Protein AF-A0A2V6ZHG2-F1 (afdb_monomer_lite)

Foldseek 3Di:
DDQDKDKDKDWDQDPVVRWIWIKIWIAGPVVRDIDIDTFDTDHNDPVVRVVSNVVVVVVVPDD

Radius of gyration: 13.27 Å; chains: 1; bounding box: 37×18×32 Å

Sequence (63 aa):
MANVQRSWCTLVLDLRSGLVVPRLVTWDPATGEFTSIDGPKGFATWEEADEAGRFLRSGECHR

Structure (mmCIF, N/CA/C/O backbone):
data_AF-A0A2V6ZHG2-F1
#
_entry.id   AF-A0A2V6ZHG2-F1
#
loop_
_atom_site.group_PDB
_atom_site.id
_atom_site.type_symbol
_atom_site.label_atom_id
_atom_site.label_alt_id
_atom_site.label_comp_id
_atom_site.label_asym_id
_atom_site.label_entity_id
_atom_site.label_seq_id
_atom_site.pdbx_PDB_ins_code
_atom_site.Cartn_x
_atom_site.Cartn_y
_atom_site.Cartn_z
_atom_site.occupancy
_atom_site.B_iso_or_equiv
_atom_site.auth_seq_id
_atom_site.auth_comp_id
_atom_site.auth_asym_id
_atom_site.auth_atom_id
_atom_site.pdbx_PDB_model_num
ATOM 1 N N . MET A 1 1 ? 21.488 7.902 -18.939 1.00 49.97 1 MET A N 1
ATOM 2 C CA . MET A 1 1 ? 20.722 8.521 -17.836 1.00 49.97 1 MET A CA 1
ATOM 3 C C . MET A 1 1 ? 20.046 7.388 -17.086 1.00 49.97 1 MET A C 1
ATOM 5 O O . MET A 1 1 ? 19.355 6.616 -17.732 1.00 49.97 1 MET A O 1
ATOM 9 N N . ALA A 1 2 ? 20.324 7.201 -15.794 1.00 58.38 2 ALA A N 1
ATOM 10 C CA . ALA A 1 2 ? 19.630 6.178 -15.010 1.00 58.38 2 ALA A CA 1
ATOM 11 C C . ALA A 1 2 ? 18.166 6.611 -14.836 1.00 58.38 2 ALA A C 1
ATOM 13 O O . ALA A 1 2 ? 17.914 7.718 -14.360 1.00 58.38 2 ALA A O 1
ATOM 14 N N . ASN A 1 3 ? 17.216 5.778 -15.264 1.00 65.75 3 ASN A N 1
ATOM 15 C CA . ASN A 1 3 ? 15.795 6.025 -15.045 1.00 65.75 3 ASN A CA 1
ATOM 16 C C . ASN A 1 3 ? 15.495 5.659 -13.587 1.00 65.75 3 ASN A C 1
ATOM 18 O O . ASN A 1 3 ? 15.435 4.484 -13.237 1.00 65.75 3 ASN A O 1
ATOM 22 N N . VAL A 1 4 ? 15.426 6.663 -12.712 1.00 77.19 4 VAL A N 1
ATOM 23 C CA . VAL A 1 4 ? 15.243 6.439 -11.273 1.00 77.19 4 VAL A CA 1
ATOM 24 C C . VAL A 1 4 ? 13.762 6.215 -10.993 1.00 77.19 4 VAL A C 1
ATOM 26 O O . VAL A 1 4 ? 12.961 7.148 -11.070 1.00 77.19 4 VAL A O 1
ATOM 29 N N . GLN A 1 5 ? 13.418 4.973 -10.660 1.00 83.75 5 GLN A N 1
ATOM 30 C CA . GLN A 1 5 ? 12.116 4.597 -10.117 1.00 83.75 5 GLN A CA 1
ATOM 31 C C . GLN A 1 5 ? 11.821 5.415 -8.852 1.00 83.75 5 GLN A C 1
ATOM 33 O O . GLN A 1 5 ? 12.703 5.613 -8.014 1.00 83.75 5 GLN A O 1
ATOM 38 N N . ARG A 1 6 ? 10.586 5.912 -8.715 1.00 87.12 6 ARG A N 1
ATOM 39 C CA . ARG A 1 6 ? 10.168 6.702 -7.547 1.00 87.12 6 ARG A CA 1
ATOM 40 C C . ARG A 1 6 ? 9.101 5.960 -6.773 1.00 87.12 6 ARG A C 1
ATOM 42 O O . ARG A 1 6 ? 8.098 5.556 -7.354 1.00 87.12 6 ARG A O 1
ATOM 49 N N . SER A 1 7 ? 9.294 5.870 -5.465 1.00 87.75 7 SER A N 1
ATOM 50 C CA . SER A 1 7 ? 8.315 5.283 -4.559 1.00 87.75 7 SER A CA 1
ATOM 51 C C . SER A 1 7 ? 7.985 6.246 -3.426 1.00 87.75 7 SER A C 1
ATOM 53 O O . SER A 1 7 ? 8.859 6.954 -2.925 1.00 87.75 7 SER A O 1
ATOM 55 N N . TRP A 1 8 ? 6.714 6.295 -3.034 1.00 87.12 8 TRP A N 1
ATOM 56 C CA . TRP A 1 8 ? 6.237 7.097 -1.909 1.00 87.12 8 TRP A CA 1
ATOM 57 C C . TRP A 1 8 ? 5.084 6.397 -1.197 1.00 87.12 8 TRP A C 1
ATOM 59 O O . TRP A 1 8 ? 4.305 5.659 -1.803 1.00 87.12 8 TRP A O 1
ATOM 69 N N . CYS A 1 9 ? 4.958 6.652 0.103 1.00 86.50 9 CYS A N 1
ATOM 70 C CA . CYS A 1 9 ? 3.814 6.185 0.873 1.00 86.50 9 CYS A CA 1
ATOM 71 C C . CYS A 1 9 ? 2.711 7.234 0.908 1.00 86.50 9 CYS A C 1
ATOM 73 O O . CYS A 1 9 ? 2.963 8.429 1.055 1.00 86.50 9 CYS A O 1
ATOM 75 N N . THR A 1 10 ? 1.483 6.752 0.808 1.00 88.44 10 THR A N 1
ATOM 76 C CA . THR A 1 10 ? 0.253 7.518 0.958 1.00 88.44 10 THR A CA 1
ATOM 77 C C . THR A 1 10 ? -0.718 6.745 1.846 1.00 88.44 10 THR A C 1
ATOM 79 O O . THR A 1 10 ? -0.473 5.587 2.185 1.00 88.44 10 THR A O 1
ATOM 82 N N . LEU A 1 11 ? -1.807 7.386 2.242 1.00 87.56 11 LEU A N 1
ATOM 83 C CA . LEU A 1 11 ? -2.859 6.805 3.063 1.00 87.56 11 LEU A CA 1
ATOM 84 C C . LEU A 1 11 ? -4.153 6.832 2.251 1.00 87.56 11 LEU A C 1
ATOM 86 O O . LEU A 1 11 ? -4.510 7.866 1.685 1.00 87.56 11 LEU A O 1
ATOM 90 N N . VAL A 1 12 ? -4.836 5.693 2.164 1.00 88.75 12 VAL A N 1
ATOM 91 C CA . VAL A 1 12 ? -6.100 5.558 1.433 1.00 88.75 12 VAL A CA 1
ATOM 92 C C . VAL A 1 12 ? -7.220 5.164 2.383 1.00 88.75 12 VAL A C 1
ATOM 94 O O . VAL A 1 12 ? -7.023 4.356 3.285 1.00 88.75 12 VAL A O 1
ATOM 97 N N . LEU A 1 13 ? -8.407 5.727 2.172 1.00 87.62 13 LEU A N 1
ATOM 98 C CA . LEU A 1 13 ? -9.610 5.339 2.900 1.00 87.62 13 LEU A CA 1
ATOM 99 C C . LEU A 1 13 ? -10.288 4.178 2.166 1.00 87.62 13 LEU A C 1
ATOM 101 O O . LEU A 1 13 ? -10.719 4.336 1.021 1.00 87.62 13 LEU A O 1
ATOM 105 N N . ASP A 1 14 ? -10.408 3.022 2.816 1.00 86.06 14 ASP A N 1
ATOM 106 C CA . ASP A 1 14 ? -11.241 1.935 2.310 1.00 86.06 14 ASP A CA 1
ATOM 107 C C . ASP A 1 14 ? -12.711 2.236 2.610 1.00 86.06 14 ASP A C 1
ATOM 109 O O . ASP 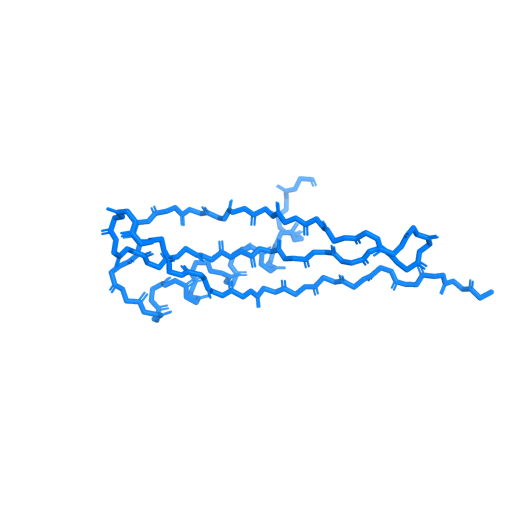A 1 14 ? -13.177 2.082 3.736 1.00 86.06 14 ASP A O 1
ATOM 113 N N . LEU A 1 15 ? -13.467 2.638 1.589 1.00 86.75 15 LEU A N 1
ATOM 114 C CA . LEU A 1 15 ? -14.877 3.016 1.734 1.00 86.75 15 LEU A CA 1
ATOM 115 C C . LEU A 1 15 ? -15.777 1.859 2.188 1.00 86.75 15 LEU A C 1
ATOM 117 O O . LEU A 1 15 ? -16.882 2.103 2.665 1.00 86.75 15 LEU A O 1
ATOM 121 N N . ARG A 1 16 ? -15.330 0.605 2.043 1.00 87.62 16 ARG A N 1
ATOM 122 C CA . ARG A 1 16 ? -16.105 -0.559 2.483 1.00 87.62 16 ARG A CA 1
ATOM 123 C C . ARG A 1 16 ? -16.059 -0.747 3.996 1.00 87.62 16 ARG A C 1
ATOM 125 O O . ARG A 1 16 ? -17.068 -1.123 4.583 1.00 87.62 16 ARG A O 1
ATOM 132 N N . SER A 1 17 ? -14.894 -0.533 4.602 1.00 84.56 17 SER A N 1
ATOM 133 C CA . SER A 1 17 ? -14.683 -0.700 6.045 1.00 84.56 17 SER A CA 1
ATOM 134 C C . SER A 1 17 ? -14.674 0.619 6.819 1.00 84.56 17 SER A C 1
ATOM 136 O O . SER A 1 17 ? -14.822 0.600 8.036 1.00 84.56 17 SER A O 1
ATOM 138 N N . GLY A 1 18 ? -14.517 1.756 6.137 1.00 87.06 18 GLY A N 1
ATOM 139 C CA . GLY A 1 18 ? -14.305 3.062 6.761 1.00 87.06 18 GLY A CA 1
ATOM 140 C C . GLY A 1 18 ? -12.918 3.222 7.390 1.00 87.06 18 GLY A C 1
ATOM 141 O O . GLY A 1 18 ? -12.712 4.164 8.148 1.00 87.06 18 GLY A O 1
ATOM 142 N N . LEU A 1 19 ? -11.982 2.311 7.105 1.00 87.12 19 LEU A N 1
ATOM 143 C CA . LEU A 1 19 ? -10.661 2.269 7.730 1.00 87.12 19 LEU A CA 1
ATOM 144 C C . LEU A 1 19 ? -9.594 2.865 6.816 1.00 87.12 19 LEU A C 1
ATOM 146 O O . LEU A 1 19 ? -9.667 2.772 5.587 1.00 87.12 19 LEU A O 1
ATOM 150 N N . VAL A 1 20 ? -8.575 3.455 7.432 1.00 86.69 20 VAL A N 1
ATOM 151 C CA . VAL A 1 20 ? -7.409 3.989 6.732 1.00 86.69 20 VAL A CA 1
ATOM 152 C C . VAL A 1 20 ? -6.410 2.855 6.499 1.00 86.69 20 VAL A C 1
ATOM 154 O O . VAL A 1 20 ? -6.154 2.026 7.374 1.00 86.69 20 VAL A O 1
ATOM 157 N N . VAL A 1 21 ? -5.850 2.801 5.293 1.00 87.75 21 VAL A N 1
ATOM 158 C CA . V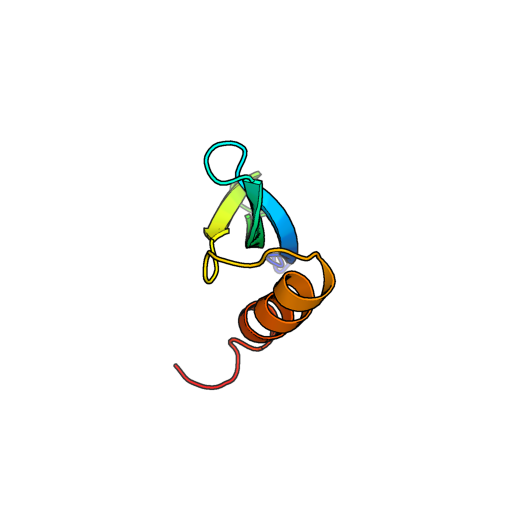AL A 1 21 ? -4.873 1.796 4.869 1.00 87.75 21 VAL A CA 1
ATOM 159 C C . VAL A 1 21 ? -3.648 2.517 4.304 1.00 87.75 21 VAL A C 1
ATOM 161 O O . VAL A 1 21 ? -3.783 3.303 3.362 1.00 87.75 21 VAL A O 1
ATOM 164 N N . PRO A 1 22 ? -2.440 2.285 4.838 1.00 87.75 22 PRO A N 1
ATOM 165 C CA . PRO A 1 22 ? -1.228 2.794 4.226 1.00 87.75 22 PRO A CA 1
ATOM 166 C C . PRO A 1 22 ? -0.946 2.065 2.912 1.00 87.75 22 PRO A C 1
ATOM 168 O O . PRO A 1 22 ? -1.118 0.853 2.806 1.00 87.75 22 PRO A O 1
ATOM 171 N N . ARG A 1 23 ? -0.498 2.805 1.900 1.00 87.56 23 ARG A N 1
ATOM 172 C CA . ARG A 1 23 ? -0.217 2.297 0.556 1.00 87.56 23 ARG A CA 1
ATOM 173 C C . ARG A 1 23 ? 1.139 2.793 0.082 1.00 87.56 23 ARG A C 1
ATOM 175 O O . ARG A 1 23 ? 1.406 3.993 0.101 1.00 87.56 23 ARG A O 1
ATOM 182 N N . LEU A 1 24 ? 1.980 1.874 -0.378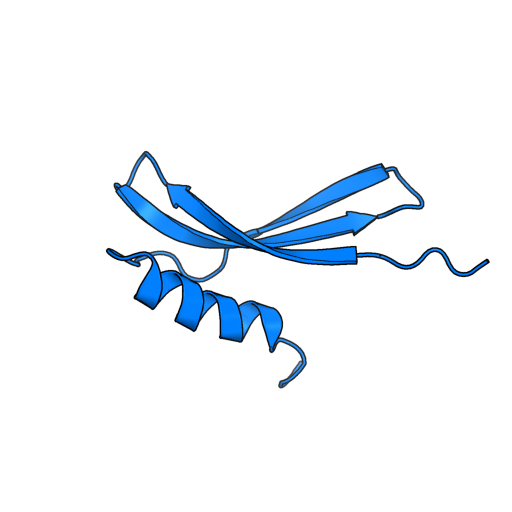 1.00 88.81 24 LEU A N 1
ATOM 183 C CA . LEU A 1 24 ? 3.209 2.199 -1.097 1.00 88.81 24 LEU A CA 1
ATOM 184 C C . LEU A 1 24 ? 2.885 2.274 -2.587 1.00 88.81 24 LEU A C 1
ATOM 186 O O . LEU A 1 24 ? 2.392 1.302 -3.155 1.00 88.81 24 LEU A O 1
ATOM 190 N N . VAL A 1 25 ? 3.143 3.419 -3.207 1.00 90.25 25 VAL A N 1
ATOM 191 C CA . VAL A 1 25 ? 2.985 3.626 -4.648 1.00 90.25 25 VAL A CA 1
ATOM 192 C C . VAL A 1 25 ? 4.363 3.706 -5.274 1.00 90.25 25 VAL A C 1
ATOM 194 O O . VAL A 1 25 ? 5.249 4.375 -4.743 1.00 90.25 25 VAL A O 1
ATOM 197 N N . THR A 1 26 ? 4.524 3.039 -6.407 1.00 91.50 26 THR A N 1
ATOM 198 C CA . THR A 1 26 ? 5.757 3.015 -7.182 1.00 91.50 26 THR A CA 1
ATOM 199 C C . THR A 1 26 ? 5.450 3.407 -8.615 1.00 91.50 26 THR A C 1
ATOM 201 O O . THR A 1 26 ? 4.549 2.848 -9.238 1.00 91.50 26 THR A O 1
ATOM 204 N N . TRP A 1 27 ? 6.216 4.358 -9.134 1.00 92.25 27 TRP A N 1
ATOM 205 C CA . TRP A 1 27 ? 6.158 4.784 -10.524 1.00 92.25 27 TRP A CA 1
ATOM 206 C C . TRP A 1 27 ? 7.411 4.338 -11.272 1.00 92.25 27 TRP A C 1
ATOM 208 O O . TRP A 1 27 ? 8.533 4.653 -10.852 1.00 92.25 27 TRP A O 1
ATOM 218 N N . ASP A 1 28 ? 7.201 3.634 -12.383 1.00 91.38 28 ASP A N 1
ATOM 219 C CA . ASP A 1 28 ? 8.250 3.250 -13.318 1.00 91.38 28 ASP A CA 1
ATOM 220 C C . ASP A 1 28 ? 8.333 4.271 -14.474 1.00 91.38 28 ASP A C 1
ATOM 222 O O . ASP A 1 28 ? 7.428 4.345 -15.309 1.00 91.38 28 ASP A O 1
ATOM 226 N N . PRO A 1 29 ? 9.419 5.061 -14.570 1.00 88.00 29 PRO A N 1
ATOM 227 C CA . PRO A 1 29 ? 9.596 6.029 -15.648 1.00 88.00 29 PRO A CA 1
ATOM 228 C C . PRO A 1 29 ? 9.890 5.397 -17.018 1.00 88.00 29 PRO A C 1
ATOM 230 O O . PRO A 1 29 ? 9.834 6.105 -18.022 1.00 88.00 29 PRO A O 1
ATOM 233 N N . ALA A 1 30 ? 10.257 4.112 -17.092 1.00 89.44 30 ALA A N 1
ATOM 234 C CA . ALA A 1 30 ? 10.532 3.427 -18.356 1.00 89.44 30 ALA A CA 1
ATOM 235 C C . ALA A 1 30 ? 9.244 3.009 -19.078 1.00 89.44 30 ALA A C 1
ATOM 237 O O . ALA A 1 30 ? 9.178 3.080 -20.304 1.00 89.44 30 ALA A O 1
ATOM 238 N N . THR A 1 31 ? 8.230 2.600 -18.319 1.00 89.88 31 THR A N 1
ATOM 239 C CA . THR A 1 31 ? 6.931 2.137 -18.834 1.00 89.88 31 THR A CA 1
ATOM 240 C C . THR A 1 31 ? 5.822 3.175 -18.660 1.00 89.88 31 THR A C 1
ATOM 242 O O . THR A 1 31 ? 4.827 3.146 -19.379 1.00 89.88 31 THR A O 1
ATOM 245 N N . GLY A 1 32 ? 5.992 4.121 -17.732 1.00 90.75 32 GLY A N 1
ATOM 246 C CA . GLY A 1 32 ? 4.954 5.067 -17.329 1.00 90.75 32 GLY A CA 1
ATOM 247 C C . GLY A 1 32 ? 3.911 4.457 -16.389 1.00 90.75 32 GLY A C 1
ATOM 248 O O . GLY A 1 32 ? 2.922 5.120 -16.074 1.00 90.75 32 GLY A O 1
ATOM 249 N N . GLU A 1 33 ? 4.111 3.220 -15.937 1.00 94.00 33 GLU A N 1
ATOM 250 C CA . GLU A 1 33 ? 3.147 2.498 -15.117 1.00 94.00 33 GLU A CA 1
ATOM 251 C C . GLU A 1 33 ? 3.247 2.871 -13.634 1.00 94.00 33 GLU A C 1
ATOM 253 O O . GLU A 1 33 ? 4.316 3.172 -13.091 1.00 94.00 33 GLU A O 1
ATOM 258 N N . PHE A 1 34 ? 2.095 2.822 -12.965 1.00 92.19 34 PHE A N 1
ATOM 259 C CA . PHE A 1 34 ? 1.985 2.953 -11.519 1.00 92.19 34 PHE A CA 1
ATOM 260 C C . PHE A 1 34 ? 1.595 1.603 -10.929 1.00 92.19 34 PHE A C 1
ATOM 262 O O . PHE A 1 34 ? 0.598 1.004 -11.329 1.00 92.19 34 PHE A O 1
ATOM 269 N N . THR A 1 35 ? 2.349 1.153 -9.933 1.00 91.94 35 THR A N 1
ATOM 270 C CA . THR A 1 35 ? 2.025 -0.029 -9.131 1.00 91.94 35 THR A CA 1
ATOM 271 C C . THR A 1 35 ? 1.812 0.376 -7.680 1.00 91.94 35 THR A C 1
ATOM 273 O O . THR A 1 35 ? 2.328 1.398 -7.218 1.00 91.94 35 THR A O 1
ATOM 276 N N . SER A 1 36 ? 1.018 -0.402 -6.946 1.00 89.75 36 SER A N 1
ATOM 277 C CA . SER A 1 36 ? 0.747 -0.119 -5.540 1.00 89.75 36 SER A CA 1
ATOM 278 C C . SER A 1 36 ? 0.653 -1.379 -4.700 1.00 89.75 36 SER A C 1
ATOM 280 O O . SER A 1 36 ? 0.081 -2.374 -5.142 1.00 89.75 36 SER A O 1
ATOM 282 N N . ILE A 1 37 ? 1.146 -1.293 -3.468 1.00 88.06 37 ILE A N 1
ATOM 283 C CA . ILE A 1 37 ? 1.037 -2.342 -2.457 1.00 88.06 37 ILE A CA 1
ATOM 284 C C . ILE A 1 37 ? 0.289 -1.764 -1.258 1.00 88.06 37 ILE A C 1
ATOM 286 O O . ILE A 1 37 ? 0.689 -0.737 -0.702 1.00 88.06 37 ILE A O 1
ATOM 290 N N . ASP A 1 38 ? -0.799 -2.426 -0.874 1.00 85.75 38 ASP A N 1
ATOM 291 C CA . ASP A 1 38 ? -1.533 -2.110 0.348 1.00 85.75 38 ASP A CA 1
ATOM 292 C C . ASP A 1 38 ? -0.795 -2.696 1.550 1.00 85.75 38 ASP A C 1
ATOM 294 O O . ASP A 1 38 ? -0.407 -3.865 1.556 1.00 85.75 38 ASP A O 1
ATOM 298 N N . GLY A 1 39 ? -0.607 -1.872 2.572 1.00 80.44 39 GLY A N 1
ATOM 299 C CA . GLY A 1 39 ? -0.094 -2.297 3.860 1.00 80.44 39 GLY A CA 1
ATOM 300 C C . GLY A 1 39 ? -1.153 -2.965 4.737 1.00 80.44 39 GLY A C 1
ATOM 301 O O . GLY A 1 39 ? -2.236 -3.330 4.264 1.00 80.44 39 GLY A O 1
ATOM 302 N N . PRO A 1 40 ? -0.855 -3.133 6.037 1.00 79.38 40 PRO A N 1
ATOM 303 C CA . PRO A 1 40 ? -1.816 -3.679 6.984 1.00 79.38 40 PRO A CA 1
ATOM 304 C C . PRO A 1 40 ? -3.114 -2.862 6.972 1.00 79.38 40 PRO A C 1
ATOM 306 O O . PRO A 1 40 ? -3.100 -1.635 6.956 1.00 79.38 40 PRO A O 1
ATOM 309 N N . LYS A 1 41 ? -4.249 -3.560 6.947 1.00 75.88 41 LYS A N 1
ATOM 310 C CA . LYS A 1 41 ? -5.582 -2.953 7.037 1.00 75.88 41 LYS A CA 1
ATOM 311 C C . LYS A 1 41 ? -6.000 -2.909 8.499 1.00 75.88 41 LYS A C 1
ATOM 313 O O . LYS A 1 41 ? -5.652 -3.823 9.242 1.00 75.88 41 LYS A O 1
ATOM 318 N N . GLY A 1 42 ? -6.796 -1.915 8.887 1.00 72.25 42 GLY A N 1
ATOM 319 C CA . GLY A 1 42 ? -7.404 -1.919 10.219 1.00 72.25 42 GLY A CA 1
ATOM 320 C C . GLY A 1 42 ? -7.343 -0.617 11.006 1.00 72.25 42 GLY A C 1
ATOM 321 O O . GLY A 1 42 ? -7.800 -0.615 12.142 1.00 72.25 42 GLY A O 1
ATOM 322 N N . PHE A 1 43 ? -6.776 0.462 10.463 1.00 84.19 43 PHE A N 1
ATOM 323 C CA . PHE A 1 43 ? -6.545 1.674 11.248 1.00 84.19 43 PHE A CA 1
ATOM 324 C C . PHE A 1 43 ? -7.785 2.564 11.273 1.00 84.19 43 PHE A C 1
ATOM 326 O O . PHE A 1 43 ? -8.354 2.887 10.226 1.00 84.19 43 PHE A O 1
ATOM 333 N N . ALA A 1 44 ? -8.210 2.943 12.477 1.00 81.31 44 ALA A N 1
ATOM 334 C CA . ALA A 1 44 ? -9.369 3.805 12.685 1.00 81.31 44 ALA A CA 1
ATOM 335 C C . ALA A 1 44 ? -9.005 5.287 12.517 1.00 81.31 44 ALA A C 1
ATOM 337 O O . ALA A 1 44 ? -9.878 6.116 12.262 1.00 81.31 44 ALA A O 1
ATOM 338 N N . THR A 1 45 ? -7.717 5.616 12.645 1.00 82.00 45 THR A N 1
ATOM 339 C CA . THR A 1 45 ? -7.197 6.983 12.577 1.00 82.00 45 THR A CA 1
ATOM 340 C C . THR A 1 45 ? -6.075 7.131 11.547 1.00 82.00 45 THR A C 1
ATOM 342 O O . THR A 1 45 ? -5.450 6.157 11.116 1.00 82.00 45 THR A O 1
ATOM 345 N N . TRP A 1 46 ? -5.823 8.375 11.132 1.00 79.75 46 TRP A N 1
ATOM 346 C CA . TRP A 1 46 ? -4.755 8.705 10.184 1.00 79.75 46 TRP A CA 1
ATOM 347 C C . TRP A 1 46 ? -3.372 8.578 10.825 1.00 79.75 46 TRP A C 1
ATOM 349 O O . TRP A 1 46 ? -2.421 8.199 10.148 1.00 79.75 46 TRP A O 1
ATOM 359 N N . GLU A 1 47 ? -3.267 8.855 12.122 1.00 84.69 47 GLU A N 1
ATOM 360 C CA . GLU A 1 47 ? -2.038 8.767 12.905 1.00 84.69 47 GLU A CA 1
ATOM 361 C C . GLU A 1 47 ? -1.548 7.318 13.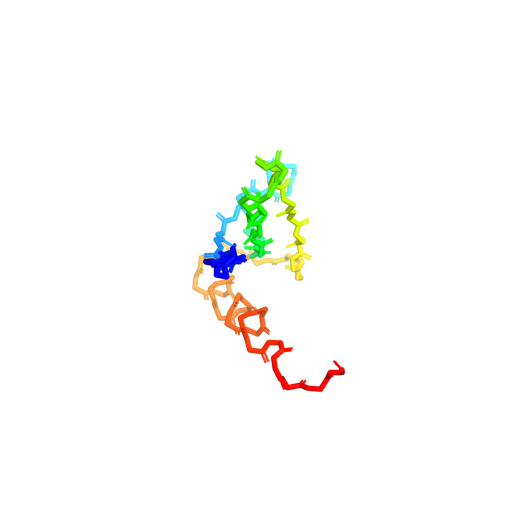015 1.00 84.69 47 GLU A C 1
ATOM 363 O O . GLU A 1 47 ? -0.384 7.042 12.721 1.00 84.69 47 GLU A O 1
ATOM 368 N N . GLU A 1 48 ? -2.446 6.383 13.348 1.00 82.31 48 GLU A N 1
ATOM 369 C CA . GLU A 1 48 ? -2.142 4.945 13.386 1.00 82.31 48 GLU A CA 1
ATOM 370 C C . GLU A 1 48 ? -1.710 4.427 12.006 1.00 82.31 48 GLU A C 1
ATOM 372 O O . GLU A 1 48 ? -0.753 3.659 11.878 1.00 82.31 48 GLU A O 1
ATOM 377 N N . ALA A 1 49 ? -2.394 4.878 10.951 1.00 81.75 49 ALA A N 1
ATOM 378 C CA . ALA A 1 49 ? -2.069 4.490 9.589 1.00 81.75 49 ALA A CA 1
ATOM 379 C C . ALA A 1 49 ? -0.743 5.097 9.100 1.00 81.75 49 ALA A C 1
ATOM 381 O O . ALA A 1 49 ? -0.019 4.425 8.365 1.00 81.75 49 ALA A O 1
ATOM 382 N N . ASP A 1 50 ? -0.388 6.330 9.488 1.00 81.31 50 ASP A N 1
ATOM 383 C CA . ASP A 1 50 ? 0.918 6.918 9.153 1.00 81.31 50 ASP A CA 1
ATOM 384 C C . ASP A 1 50 ? 2.055 6.181 9.857 1.00 81.31 50 ASP A C 1
ATOM 386 O O . ASP A 1 50 ? 3.064 5.884 9.215 1.00 81.31 50 ASP A O 1
ATOM 390 N N . GLU A 1 51 ? 1.894 5.836 11.137 1.00 82.31 51 GLU A N 1
ATOM 391 C CA . GLU A 1 51 ? 2.882 5.042 11.870 1.00 82.31 51 GLU A CA 1
ATOM 392 C C . GLU A 1 51 ? 3.090 3.679 11.198 1.00 82.31 51 GLU A C 1
ATOM 394 O O . GLU A 1 51 ? 4.221 3.312 10.878 1.00 82.31 51 GLU A O 1
ATOM 399 N N . ALA A 1 52 ? 2.005 2.990 10.839 1.00 79.06 52 ALA A N 1
ATOM 400 C CA . ALA A 1 52 ? 2.059 1.764 10.048 1.00 79.06 52 ALA A CA 1
ATOM 401 C C . ALA A 1 52 ? 2.692 1.969 8.656 1.00 79.06 52 ALA A C 1
ATOM 403 O O . ALA A 1 52 ? 3.466 1.140 8.175 1.00 79.06 52 ALA A O 1
ATOM 404 N N . GLY A 1 53 ? 2.415 3.103 8.013 1.00 73.69 53 GLY A N 1
ATOM 405 C CA . GLY A 1 53 ? 3.012 3.502 6.741 1.00 73.69 53 GLY A CA 1
ATOM 406 C C . GLY A 1 53 ? 4.515 3.773 6.835 1.00 73.69 53 GLY A C 1
ATOM 407 O O . GLY A 1 53 ? 5.230 3.571 5.853 1.00 73.69 53 GLY A O 1
ATOM 408 N N . ARG A 1 54 ? 5.041 4.163 8.006 1.00 77.75 54 ARG A N 1
ATOM 409 C CA . ARG A 1 54 ? 6.496 4.265 8.234 1.00 77.75 54 ARG A CA 1
ATOM 410 C C . ARG A 1 54 ? 7.173 2.904 8.132 1.00 77.75 54 ARG A C 1
ATOM 412 O O . ARG A 1 54 ? 8.262 2.856 7.572 1.00 77.75 54 ARG A O 1
ATOM 419 N N . PHE A 1 55 ? 6.512 1.821 8.546 1.00 71.56 55 PHE A N 1
ATOM 420 C CA . PHE A 1 55 ? 7.034 0.462 8.368 1.00 71.56 55 PHE A CA 1
ATOM 421 C C . PHE A 1 55 ? 7.075 0.025 6.899 1.00 71.56 55 PHE A C 1
ATOM 423 O O . PHE A 1 55 ? 8.004 -0.668 6.494 1.00 71.56 55 PHE A O 1
ATOM 430 N N . LEU A 1 56 ? 6.119 0.476 6.076 1.00 71.12 56 LEU A N 1
ATOM 431 C CA . LEU A 1 56 ? 6.172 0.263 4.622 1.00 71.12 56 LEU A CA 1
ATOM 432 C C . LEU A 1 56 ? 7.323 1.038 3.969 1.00 71.12 56 LEU A C 1
ATOM 434 O O . LEU A 1 56 ? 7.953 0.532 3.044 1.00 71.12 56 LEU A O 1
ATOM 438 N N . ARG A 1 57 ? 7.608 2.256 4.453 1.00 67.88 57 ARG A N 1
ATOM 439 C CA . ARG A 1 57 ? 8.763 3.053 4.003 1.00 67.88 57 ARG A CA 1
ATOM 440 C C . ARG A 1 57 ? 10.087 2.431 4.437 1.00 67.88 57 ARG A C 1
ATOM 442 O O . ARG A 1 57 ? 11.038 2.456 3.670 1.00 67.88 57 ARG A O 1
ATOM 449 N N . SER A 1 58 ? 10.145 1.866 5.643 1.00 66.62 58 SER A N 1
ATOM 450 C CA . SER A 1 58 ? 11.348 1.252 6.213 1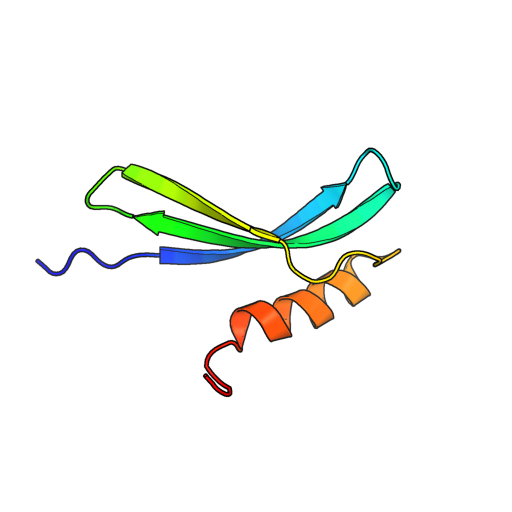.00 66.62 58 SER A CA 1
ATOM 451 C C . SER A 1 58 ? 11.560 -0.205 5.793 1.00 66.62 58 SER A C 1
ATOM 453 O O . SER A 1 58 ? 12.329 -0.910 6.445 1.00 66.62 58 SER A O 1
ATOM 455 N N . GLY A 1 59 ? 10.923 -0.666 4.710 1.00 55.66 59 GLY A N 1
ATOM 456 C CA . GLY A 1 59 ? 11.151 -1.972 4.076 1.00 55.66 59 GLY A CA 1
ATOM 457 C C . GLY A 1 59 ? 12.584 -2.220 3.569 1.00 55.66 59 GLY A C 1
ATOM 458 O O . GLY A 1 59 ? 12.801 -3.162 2.820 1.00 55.66 59 GLY A O 1
ATOM 459 N N . GLU A 1 60 ? 13.560 -1.412 3.992 1.00 50.78 60 GLU A N 1
ATOM 460 C CA . GLU A 1 60 ? 14.988 -1.746 4.030 1.00 50.78 60 GLU A CA 1
ATOM 461 C C . GLU A 1 60 ? 15.376 -2.618 5.247 1.00 50.78 60 GLU A C 1
ATOM 463 O O . GLU A 1 60 ? 16.498 -3.114 5.309 1.00 50.78 60 GLU A O 1
ATOM 468 N N . CYS A 1 61 ? 14.484 -2.871 6.215 1.00 40.16 61 CYS A N 1
ATOM 469 C CA . CYS A 1 61 ? 14.780 -3.764 7.34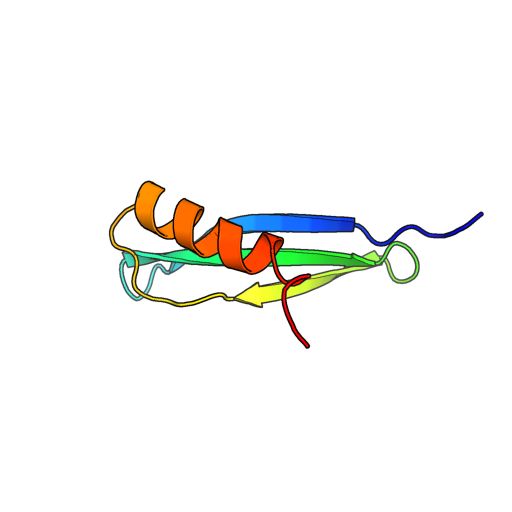2 1.00 40.16 61 CYS A CA 1
ATOM 470 C C . CYS A 1 61 ? 14.241 -5.186 7.089 1.00 40.16 61 CYS A C 1
ATOM 472 O O . CYS A 1 61 ? 13.173 -5.564 7.565 1.00 40.16 61 CYS A O 1
ATOM 474 N N . HIS A 1 62 ? 15.040 -5.961 6.348 1.00 35.84 62 HIS A N 1
ATOM 475 C CA . HIS A 1 62 ? 14.977 -7.417 6.138 1.00 35.84 62 HIS A CA 1
ATOM 476 C C . HIS A 1 62 ? 13.860 -7.985 5.241 1.00 35.84 62 HIS A C 1
ATOM 478 O O . HIS A 1 62 ? 12.900 -8.588 5.725 1.00 35.84 62 HIS A O 1
ATOM 484 N N . ARG A 1 63 ? 14.109 -7.998 3.926 1.00 36.28 63 ARG A N 1
ATOM 485 C CA . ARG A 1 63 ? 14.341 -9.248 3.174 1.00 36.28 63 ARG A CA 1
ATOM 486 C C . ARG A 1 63 ? 15.044 -8.966 1.849 1.00 36.28 63 ARG A C 1
ATOM 488 O O . ARG A 1 63 ? 14.658 -7.984 1.187 1.00 36.28 63 ARG A O 1
#

Secondary structure (DSSP, 8-state):
-----EEEEEEEEETTTTEEEEEEEEE-TTT--EEEEE----BSSHHHHHHHHHHHHTTTS--

pLDDT: mean 79.88, std 13.65, range [35.84, 94.0]